Protein AF-K1DYI2-F1 (afdb_monomer_lite)

Secondary structure (DSSP, 8-state):
-EE-GGG-EEEEEE-TTT--EEEEEEPPPTT--SS-PPTT----STT-HHHHHHHHHHHHHHS-GGG-S-EEE-S-GGGTTHHHHHHHH---EEEPPTT-GGGGHHHHHHHHT-

InterPro domains:
  IPR001584 Integrase, catalytic core [PS50994] (1-114)
  IPR012337 Ribonuclease H-like superfamily [SSF53098] (5-114)
  IPR051917 Transposase/Integrase Enzymes [PTHR10948] (47-114)
  IPR053392 Transposase IS30-like [NF033563] (6-114)

Radius of gyration: 14.34 Å; chains: 1; bounding box: 33×30×37 Å

pLDDT: mean 89.54, std 5.17, range [70.94, 96.44]

Foldseek 3Di:
DDADPLLFDWDWDAQPPPRDIDIFGQDFAPPDDSPDDDVVDAPRGSLGLVSLLVSVLVVLVVDDPVRQQAAEEEPDNSNVVVVVSCVSRVHHYHYDDPPCCVVCVSVVVVVVVD

Structure (mmCIF, N/CA/C/O backbone):
data_AF-K1DYI2-F1
#
_entry.id   AF-K1DYI2-F1
#
loop_
_atom_site.group_PDB
_atom_site.id
_atom_site.type_symbol
_atom_site.label_atom_id
_atom_site.label_alt_id
_atom_site.label_comp_id
_atom_site.label_asym_id
_atom_site.label_entity_id
_atom_site.label_seq_id
_atom_site.pdbx_PDB_ins_code
_atom_site.Cartn_x
_atom_site.Cartn_y
_atom_site.Cartn_z
_atom_site.occupancy
_atom_site.B_iso_or_equiv
_atom_site.auth_seq_id
_atom_site.auth_comp_id
_atom_site.auth_asym_id
_atom_site.auth_atom_id
_atom_site.pdbx_PDB_model_num
ATOM 1 N N . MET A 1 1 ? 1.537 6.423 -0.808 1.00 86.50 1 MET A N 1
ATOM 2 C CA . MET A 1 1 ? 2.827 5.922 -1.322 1.00 86.50 1 MET A CA 1
ATOM 3 C C . MET A 1 1 ? 3.742 7.110 -1.496 1.00 86.50 1 MET A C 1
ATOM 5 O O . MET A 1 1 ? 3.297 8.115 -2.040 1.00 86.50 1 MET A O 1
ATOM 9 N N . ILE A 1 2 ? 4.982 6.979 -1.043 1.00 88.75 2 ILE A N 1
ATOM 10 C CA . ILE A 1 2 ? 6.036 7.977 -1.220 1.00 88.75 2 ILE A CA 1
ATOM 11 C C . ILE A 1 2 ? 7.098 7.342 -2.116 1.00 88.75 2 ILE A C 1
ATOM 13 O O . ILE A 1 2 ? 7.514 6.207 -1.873 1.00 88.75 2 ILE A O 1
ATOM 17 N N . ILE A 1 3 ? 7.483 8.044 -3.181 1.00 89.31 3 ILE A N 1
ATOM 18 C CA . ILE A 1 3 ? 8.517 7.606 -4.123 1.00 89.31 3 ILE A CA 1
ATOM 19 C C . ILE A 1 3 ? 9.772 8.421 -3.836 1.00 89.31 3 ILE A C 1
ATOM 21 O O . ILE A 1 3 ? 9.733 9.648 -3.860 1.00 89.31 3 ILE A O 1
ATOM 25 N N . GLY A 1 4 ? 10.873 7.728 -3.565 1.00 87.44 4 GLY A N 1
ATOM 26 C CA . GLY A 1 4 ? 12.169 8.338 -3.310 1.00 87.44 4 GLY A CA 1
ATOM 27 C C . GLY A 1 4 ? 13.090 8.320 -4.529 1.00 87.44 4 GLY A C 1
ATOM 28 O O . GLY A 1 4 ? 12.710 7.969 -5.652 1.00 87.44 4 GLY A O 1
ATOM 29 N N . LEU A 1 5 ? 14.348 8.691 -4.285 1.00 86.56 5 LEU A N 1
ATOM 30 C CA . LEU A 1 5 ? 15.406 8.659 -5.292 1.00 86.56 5 LEU A CA 1
ATOM 31 C C . LEU A 1 5 ? 15.638 7.238 -5.822 1.00 86.56 5 LEU A C 1
ATOM 33 O O . LEU A 1 5 ? 15.389 6.235 -5.151 1.00 86.56 5 LEU A O 1
ATOM 37 N N . GLU A 1 6 ? 16.115 7.153 -7.065 1.00 84.69 6 GLU A N 1
ATOM 38 C CA . GLU A 1 6 ? 16.443 5.881 -7.725 1.00 84.69 6 GLU A CA 1
ATOM 39 C C . GLU A 1 6 ? 15.287 4.862 -7.716 1.00 84.69 6 GLU A C 1
ATOM 41 O O . GLU A 1 6 ? 15.497 3.644 -7.645 1.00 84.69 6 GLU A O 1
ATOM 46 N N . ARG A 1 7 ? 14.046 5.362 -7.766 1.00 84.69 7 ARG A N 1
ATOM 47 C CA . ARG A 1 7 ? 12.803 4.576 -7.723 1.00 84.69 7 ARG A CA 1
ATOM 48 C C . ARG A 1 7 ? 12.676 3.672 -6.490 1.00 84.69 7 ARG A C 1
ATOM 50 O O . ARG A 1 7 ? 12.101 2.585 -6.588 1.00 84.69 7 ARG A O 1
ATOM 57 N N . SER A 1 8 ? 13.220 4.086 -5.347 1.00 88.94 8 SER A N 1
ATOM 58 C CA . SER A 1 8 ? 12.776 3.527 -4.068 1.00 88.94 8 SER A CA 1
ATOM 59 C C . SER A 1 8 ? 11.326 3.941 -3.802 1.00 88.94 8 SER A C 1
ATOM 61 O O . SER A 1 8 ? 10.843 4.942 -4.339 1.00 88.94 8 SER A O 1
ATOM 63 N N . ALA A 1 9 ? 10.612 3.159 -3.000 1.00 92.94 9 ALA A N 1
ATOM 64 C CA . ALA A 1 9 ? 9.255 3.499 -2.609 1.00 92.94 9 ALA A CA 1
ATOM 65 C C . ALA A 1 9 ? 8.929 2.958 -1.217 1.00 92.94 9 ALA A C 1
ATOM 67 O O . ALA A 1 9 ? 9.480 1.947 -0.780 1.00 92.94 9 ALA A O 1
ATOM 68 N N . ILE A 1 10 ? 7.990 3.624 -0.554 1.00 93.88 10 ILE A N 1
ATOM 69 C CA . ILE A 1 10 ? 7.302 3.107 0.626 1.00 93.88 10 ILE A CA 1
ATOM 70 C C . ILE A 1 10 ? 5.791 3.234 0.431 1.00 93.88 10 ILE A C 1
ATOM 72 O O . ILE A 1 10 ? 5.273 4.255 -0.039 1.00 93.88 10 ILE A O 1
ATOM 76 N N . GLY A 1 11 ? 5.067 2.179 0.783 1.00 93.31 11 GLY A N 1
ATOM 77 C CA . GLY A 1 11 ? 3.623 2.232 0.940 1.00 93.31 11 GLY A CA 1
ATOM 78 C C . GLY A 1 11 ? 3.276 2.921 2.256 1.00 93.31 11 GLY A C 1
ATOM 79 O O . GLY A 1 11 ? 4.014 2.831 3.232 1.00 93.31 11 GLY A O 1
ATOM 80 N N . THR A 1 12 ? 2.144 3.612 2.278 1.00 93.62 12 THR A N 1
ATOM 81 C CA . THR A 1 12 ? 1.616 4.251 3.483 1.00 93.62 12 THR A CA 1
ATOM 82 C C . THR A 1 12 ? 0.213 3.719 3.724 1.00 93.62 12 THR A C 1
ATOM 84 O O . THR A 1 12 ? -0.644 3.803 2.843 1.00 93.62 12 THR A O 1
ATOM 87 N N . LEU A 1 13 ? 0.011 3.094 4.884 1.00 93.25 13 LEU A N 1
ATOM 88 C CA . LEU A 1 13 ? -1.277 2.595 5.350 1.00 93.25 13 LEU A CA 1
ATOM 89 C C . LEU A 1 13 ? -1.726 3.464 6.514 1.00 93.25 13 LEU A C 1
ATOM 91 O O . LEU A 1 13 ? -0.991 3.613 7.487 1.00 93.25 13 LEU A O 1
ATOM 95 N N . VAL A 1 14 ? -2.927 4.026 6.413 1.00 92.94 14 VAL A N 1
ATOM 96 C CA . VAL A 1 14 ? -3.490 4.882 7.458 1.00 92.94 14 VAL A CA 1
ATOM 97 C C . VAL A 1 14 ? -4.884 4.392 7.812 1.00 92.94 14 VAL A C 1
ATOM 99 O O . VAL A 1 14 ? -5.770 4.342 6.955 1.00 92.94 14 VAL A O 1
ATOM 102 N N . ASP A 1 15 ? -5.087 4.052 9.083 1.00 91.81 15 ASP A N 1
ATOM 103 C CA . ASP A 1 15 ? -6.406 3.700 9.593 1.00 91.81 15 ASP A CA 1
ATOM 104 C C . ASP A 1 15 ? -7.326 4.935 9.642 1.00 91.81 15 ASP A C 1
ATOM 106 O O . ASP A 1 15 ? -6.993 5.995 10.188 1.00 91.81 15 ASP A O 1
ATOM 110 N N . ARG A 1 16 ? -8.528 4.796 9.075 1.00 89.00 16 ARG A N 1
ATOM 111 C CA . ARG A 1 16 ? -9.484 5.905 8.910 1.00 89.00 16 ARG A CA 1
ATOM 112 C C . ARG A 1 16 ? -10.217 6.293 10.191 1.00 89.00 16 ARG A C 1
ATOM 114 O O . ARG A 1 16 ? -10.894 7.321 10.179 1.00 89.00 16 ARG A O 1
ATOM 121 N N . THR A 1 17 ? -10.053 5.564 11.288 1.00 88.44 17 THR A N 1
ATOM 122 C CA . THR A 1 17 ? -10.685 5.904 12.570 1.00 88.44 17 THR A CA 1
ATOM 123 C C . THR A 1 17 ? -9.657 6.464 13.544 1.00 88.44 17 THR A C 1
ATOM 125 O O . THR A 1 17 ? -9.794 7.582 14.026 1.00 88.44 17 THR A O 1
ATOM 128 N N . THR A 1 18 ? -8.587 5.711 13.776 1.00 91.19 18 THR A N 1
ATOM 129 C CA . THR A 1 18 ? -7.558 5.980 14.790 1.00 91.19 18 THR A CA 1
ATOM 130 C C . THR A 1 18 ? -6.393 6.817 14.273 1.00 91.19 18 THR A C 1
ATOM 132 O O . THR A 1 18 ? -5.597 7.292 15.075 1.00 91.19 18 THR A O 1
ATOM 135 N N . ARG A 1 19 ? -6.265 6.984 12.945 1.00 90.81 19 ARG A N 1
ATOM 136 C CA . ARG A 1 19 ? -5.090 7.588 12.281 1.00 90.81 19 ARG A CA 1
ATOM 137 C C . ARG A 1 19 ? -3.785 6.828 12.525 1.00 90.81 19 ARG A C 1
ATOM 139 O O . ARG A 1 19 ? -2.716 7.332 12.175 1.00 90.81 19 ARG A O 1
ATOM 146 N N . PHE A 1 20 ? -3.862 5.605 13.054 1.00 92.00 20 PHE A N 1
ATOM 147 C CA . PHE A 1 20 ? -2.708 4.726 13.146 1.00 92.00 20 PHE A CA 1
ATOM 148 C C . PHE A 1 20 ? -2.082 4.565 11.759 1.00 92.00 20 PHE A C 1
ATOM 150 O O . PHE A 1 20 ? -2.768 4.221 10.793 1.00 92.00 20 PHE A O 1
ATOM 157 N N . THR A 1 21 ? -0.791 4.869 11.672 1.00 93.44 21 THR A N 1
ATOM 158 C CA . THR A 1 21 ? -0.048 4.912 10.415 1.00 93.44 21 THR A CA 1
ATOM 159 C C . THR A 1 21 ? 1.032 3.847 10.432 1.00 93.44 21 THR A C 1
ATOM 161 O O . THR A 1 21 ? 1.791 3.733 11.391 1.00 93.44 21 THR A O 1
ATOM 164 N N . MET A 1 22 ? 1.115 3.090 9.345 1.00 93.75 22 MET A N 1
ATOM 165 C CA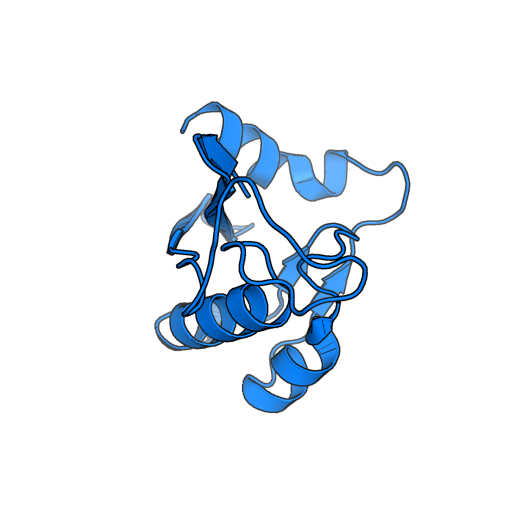 . MET A 1 22 ? 2.131 2.072 9.133 1.00 93.75 22 MET A CA 1
ATOM 166 C C . MET A 1 22 ? 2.816 2.299 7.788 1.00 93.75 22 MET A C 1
ATOM 168 O O . MET A 1 22 ? 2.164 2.529 6.765 1.00 93.75 22 MET A O 1
ATOM 172 N N . LEU A 1 23 ? 4.145 2.231 7.802 1.00 94.88 23 LEU A N 1
ATOM 173 C CA . LEU A 1 23 ? 4.965 2.309 6.601 1.00 94.88 23 LEU A CA 1
ATOM 174 C C . LEU A 1 23 ? 5.237 0.897 6.091 1.00 94.88 23 LEU A C 1
ATOM 176 O O . LEU A 1 23 ? 5.660 0.021 6.842 1.00 94.88 23 LEU A O 1
ATOM 180 N N . VAL A 1 24 ? 4.999 0.692 4.803 1.00 94.94 24 VAL A N 1
ATOM 181 C CA . VAL A 1 24 ? 5.217 -0.577 4.113 1.00 94.94 24 VAL A CA 1
ATOM 182 C C . VAL A 1 24 ? 6.494 -0.433 3.304 1.00 94.94 24 VAL A C 1
ATOM 184 O O . VAL A 1 24 ? 6.538 0.339 2.344 1.00 94.94 24 VAL A O 1
ATOM 187 N N . HIS A 1 25 ? 7.542 -1.162 3.677 1.00 93.88 25 HIS A N 1
ATOM 188 C CA . HIS A 1 25 ? 8.753 -1.201 2.867 1.00 93.88 25 HIS A CA 1
ATOM 189 C C . HIS A 1 25 ? 8.461 -1.908 1.537 1.00 93.88 25 HIS A C 1
ATOM 191 O O . HIS A 1 25 ? 7.957 -3.031 1.527 1.00 93.88 25 HIS A O 1
ATOM 197 N N . LEU A 1 26 ? 8.770 -1.243 0.422 1.00 94.75 26 LEU A N 1
ATOM 198 C CA . LEU A 1 26 ? 8.594 -1.779 -0.923 1.00 94.75 26 LEU A CA 1
ATOM 199 C C . LEU A 1 26 ? 9.973 -2.058 -1.546 1.00 94.75 26 LEU A C 1
ATOM 201 O O . LEU A 1 26 ? 10.577 -1.150 -2.132 1.00 94.75 26 LEU A O 1
ATOM 205 N N . PRO A 1 27 ? 10.509 -3.282 -1.381 1.00 92.75 27 PRO A N 1
ATOM 206 C CA . PRO A 1 27 ? 11.851 -3.607 -1.840 1.00 92.75 27 PRO A CA 1
ATOM 207 C C . PRO A 1 27 ? 11.906 -3.631 -3.364 1.00 92.75 27 PRO A C 1
ATOM 209 O O . PRO A 1 27 ? 10.935 -3.953 -4.033 1.00 92.75 27 PRO A O 1
ATOM 212 N N . ARG A 1 28 ? 13.065 -3.324 -3.937 1.00 91.88 28 ARG A N 1
ATOM 213 C CA . ARG A 1 28 ? 13.295 -3.599 -5.360 1.00 91.88 28 ARG A CA 1
ATOM 214 C C . ARG A 1 28 ? 13.420 -5.107 -5.550 1.00 91.88 28 ARG A C 1
ATOM 216 O O . ARG A 1 28 ? 14.002 -5.781 -4.703 1.00 91.88 28 ARG A O 1
ATOM 223 N N . GLU A 1 29 ? 12.914 -5.601 -6.668 1.00 91.38 29 GLU A N 1
ATOM 224 C CA . GLU A 1 29 ? 13.040 -7.012 -7.015 1.00 91.38 29 GLU A CA 1
ATOM 225 C C . GLU A 1 29 ? 14.456 -7.330 -7.504 1.00 91.38 29 GLU A C 1
ATOM 227 O O . GLU A 1 29 ? 15.208 -6.451 -7.953 1.00 91.38 29 GLU A O 1
ATOM 232 N N . GLU A 1 30 ? 14.810 -8.611 -7.443 1.00 88.69 30 GLU A N 1
ATOM 233 C CA . GLU A 1 30 ? 16.078 -9.103 -7.965 1.00 88.69 30 GLU A CA 1
ATOM 234 C C . GLU A 1 30 ? 16.266 -8.697 -9.438 1.00 88.69 30 GLU A C 1
ATOM 236 O O . GLU A 1 30 ? 15.345 -8.735 -10.256 1.00 88.69 30 GLU A O 1
ATOM 241 N N . GLY A 1 31 ? 17.477 -8.253 -9.780 1.00 87.00 31 GLY A N 1
ATOM 242 C CA . GLY A 1 31 ? 17.797 -7.799 -11.133 1.00 87.00 31 GLY A CA 1
ATOM 243 C C . GLY A 1 31 ? 17.326 -6.380 -11.471 1.00 87.00 31 GLY A C 1
ATOM 244 O O . GLY A 1 31 ? 17.500 -5.955 -12.616 1.00 87.00 31 GLY A O 1
ATOM 245 N N . TYR A 1 32 ? 16.779 -5.614 -10.515 1.00 88.00 32 TYR A N 1
ATOM 246 C CA . TYR A 1 32 ? 16.473 -4.197 -10.728 1.00 88.00 32 TYR A CA 1
ATOM 247 C C . TYR A 1 32 ? 17.712 -3.410 -11.186 1.00 88.00 32 TYR A C 1
ATOM 249 O O . TYR A 1 32 ? 18.777 -3.445 -10.569 1.00 88.00 32 TYR A O 1
ATOM 257 N N . ARG A 1 33 ? 17.550 -2.637 -12.266 1.00 82.31 33 ARG A N 1
ATOM 258 C CA . ARG A 1 33 ? 18.564 -1.719 -12.798 1.00 82.31 33 ARG A CA 1
ATOM 259 C C . ARG A 1 33 ? 17.941 -0.353 -13.026 1.00 82.31 33 ARG A C 1
ATOM 261 O O . ARG A 1 33 ? 16.901 -0.239 -13.667 1.00 82.31 33 ARG A O 1
ATOM 268 N N . HIS A 1 34 ? 18.620 0.698 -12.580 1.00 73.88 34 HIS A N 1
ATOM 269 C CA . HIS A 1 34 ? 18.093 2.060 -12.672 1.00 73.88 34 HIS A CA 1
ATOM 270 C C . HIS A 1 34 ? 17.999 2.599 -14.117 1.00 73.88 34 HIS A C 1
ATOM 272 O O . HIS A 1 34 ? 17.045 3.299 -14.444 1.00 73.88 34 HIS A O 1
ATOM 278 N N . LYS A 1 35 ? 18.966 2.277 -14.994 1.00 70.94 35 LYS A N 1
ATOM 279 C CA . LYS A 1 35 ? 19.110 2.900 -16.332 1.00 70.94 35 LYS A CA 1
ATOM 280 C C . LYS A 1 35 ? 18.840 1.978 -17.533 1.00 70.94 35 LYS A C 1
ATOM 282 O O . LYS A 1 35 ? 18.940 2.430 -18.666 1.00 70.94 35 LYS A O 1
ATOM 287 N N . GLN A 1 36 ? 18.494 0.708 -17.319 1.00 73.31 36 GLN A N 1
ATOM 288 C CA . GLN A 1 36 ? 18.294 -0.271 -18.402 1.00 73.31 36 GLN A CA 1
ATOM 289 C C . GLN A 1 36 ? 17.058 -1.137 -18.145 1.00 73.31 36 GLN A C 1
ATOM 291 O O . GLN A 1 36 ? 17.157 -2.334 -17.888 1.00 73.31 36 GLN A O 1
ATOM 296 N N . THR A 1 37 ? 15.878 -0.521 -18.184 1.00 74.44 37 THR A N 1
ATOM 297 C CA . THR A 1 37 ? 14.612 -1.259 -18.125 1.00 74.44 37 THR A CA 1
ATOM 298 C C . THR A 1 37 ? 14.234 -1.767 -19.511 1.00 74.44 37 THR A C 1
ATOM 300 O O . THR A 1 37 ? 14.226 -0.995 -20.470 1.00 74.44 37 THR A O 1
ATOM 303 N N . VAL A 1 38 ? 13.863 -3.040 -19.613 1.00 82.88 38 VAL A N 1
ATOM 304 C CA . VAL A 1 38 ? 13.313 -3.613 -20.847 1.00 82.88 38 VAL A CA 1
ATOM 305 C C . VAL A 1 38 ? 11.878 -3.113 -21.032 1.00 82.88 38 VAL A C 1
ATOM 307 O O . VAL A 1 38 ? 11.077 -3.149 -20.095 1.00 82.88 38 VAL A O 1
ATOM 310 N N . LYS A 1 39 ? 11.528 -2.638 -22.232 1.00 81.31 39 LYS A N 1
ATOM 311 C CA . LYS A 1 39 ? 10.142 -2.266 -22.558 1.00 81.31 39 LYS A CA 1
ATOM 312 C C . LYS A 1 39 ? 9.249 -3.506 -22.433 1.00 81.31 39 LYS A C 1
ATOM 314 O O . LYS A 1 39 ? 9.582 -4.542 -22.994 1.00 81.31 39 LYS A O 1
ATOM 319 N N . ASN A 1 40 ? 8.132 -3.393 -21.712 1.00 82.25 40 ASN A N 1
ATOM 320 C CA . ASN A 1 40 ? 7.246 -4.516 -21.356 1.00 82.25 40 ASN A CA 1
ATOM 321 C C . ASN A 1 40 ? 7.924 -5.631 -20.532 1.00 82.25 40 ASN A C 1
ATOM 323 O O . ASN A 1 40 ? 7.389 -6.732 -20.433 1.00 82.25 40 ASN A O 1
ATOM 327 N N . GLY A 1 41 ? 9.092 -5.358 -19.942 1.00 82.12 41 GLY A N 1
ATOM 328 C CA . GLY A 1 41 ? 9.728 -6.253 -18.983 1.00 82.12 41 GLY A CA 1
ATOM 329 C C . GLY A 1 41 ? 9.019 -6.250 -17.623 1.00 82.12 41 GLY A C 1
ATOM 330 O O . GLY A 1 41 ? 8.126 -5.429 -17.384 1.00 82.12 41 GLY A O 1
ATOM 331 N N . PRO A 1 42 ? 9.425 -7.144 -16.707 1.00 85.38 42 PRO A N 1
ATOM 332 C CA . PRO A 1 42 ? 8.857 -7.204 -15.366 1.00 85.38 42 PRO A CA 1
ATOM 333 C C . PRO A 1 42 ? 9.046 -5.878 -14.616 1.00 85.38 42 PRO A C 1
ATOM 335 O O . PRO A 1 42 ? 10.055 -5.181 -14.762 1.00 85.38 42 PRO A O 1
ATOM 338 N N . ALA A 1 43 ? 8.064 -5.523 -13.788 1.00 88.00 43 ALA A N 1
ATOM 339 C CA . ALA A 1 43 ? 8.118 -4.327 -12.957 1.00 88.00 43 ALA A CA 1
ATOM 340 C C . ALA A 1 43 ? 8.994 -4.580 -11.719 1.00 88.00 43 ALA A C 1
ATOM 342 O O . ALA A 1 43 ? 8.479 -4.896 -10.656 1.00 88.00 43 ALA A O 1
ATOM 343 N N . LEU A 1 44 ? 10.313 -4.439 -11.872 1.00 88.06 44 LEU A N 1
ATOM 344 C CA . LEU A 1 44 ? 11.293 -4.735 -10.812 1.00 88.06 44 LEU A CA 1
ATOM 345 C C . LEU A 1 44 ? 11.529 -3.577 -9.821 1.00 88.06 44 LEU A C 1
ATOM 347 O O . LEU A 1 44 ? 12.307 -3.703 -8.878 1.00 88.06 44 LEU A O 1
ATOM 351 N N . ALA A 1 45 ? 10.920 -2.411 -10.054 1.00 86.00 45 ALA A N 1
ATOM 352 C CA . ALA A 1 45 ? 10.964 -1.306 -9.095 1.00 86.00 45 ALA A CA 1
ATOM 353 C C . ALA A 1 45 ? 10.089 -1.626 -7.873 1.00 86.00 45 ALA A C 1
ATOM 355 O O . ALA A 1 45 ? 9.141 -2.394 -7.994 1.00 86.00 45 ALA A O 1
ATOM 356 N N . GLY A 1 46 ? 10.338 -0.975 -6.731 1.00 85.56 46 GLY A N 1
ATOM 357 C CA . GLY A 1 46 ? 9.612 -1.286 -5.490 1.00 85.56 46 GLY A CA 1
ATOM 358 C C . GLY A 1 46 ? 8.090 -1.126 -5.583 1.00 85.56 46 GLY A C 1
ATOM 359 O O . GLY A 1 46 ? 7.334 -1.846 -4.947 1.00 85.56 46 GLY A O 1
ATOM 360 N N . TYR A 1 47 ? 7.610 -0.235 -6.446 1.00 89.69 47 TYR A N 1
ATOM 361 C CA . TYR A 1 47 ? 6.179 -0.038 -6.687 1.00 89.69 47 TYR A CA 1
ATOM 362 C C . TYR A 1 47 ? 5.612 -0.942 -7.808 1.00 89.69 47 TYR A C 1
ATOM 364 O O . TYR A 1 47 ? 4.554 -0.672 -8.370 1.00 89.69 47 TYR A O 1
ATOM 372 N N . GLY A 1 48 ? 6.301 -2.022 -8.183 1.00 92.38 48 GLY A N 1
ATOM 373 C CA . GLY A 1 48 ? 5.748 -3.043 -9.072 1.00 92.38 48 GLY A CA 1
ATOM 374 C C . GLY A 1 48 ? 4.519 -3.717 -8.457 1.00 92.38 48 GLY A C 1
ATOM 375 O O . GLY A 1 48 ? 4.447 -3.907 -7.247 1.00 92.38 48 GLY A O 1
ATOM 376 N N . ALA A 1 49 ? 3.541 -4.103 -9.280 1.00 92.69 49 ALA A N 1
ATOM 377 C CA . ALA A 1 49 ? 2.261 -4.605 -8.774 1.00 92.69 49 ALA A CA 1
ATOM 378 C C . ALA A 1 49 ? 2.387 -5.855 -7.889 1.00 92.69 49 ALA A C 1
ATOM 380 O O . ALA A 1 49 ? 1.680 -5.989 -6.891 1.00 92.69 49 ALA A O 1
ATOM 381 N N . ILE A 1 50 ? 3.307 -6.756 -8.240 1.00 93.44 50 ILE A N 1
ATOM 382 C CA . ILE A 1 50 ? 3.581 -7.974 -7.470 1.00 93.44 50 ILE A CA 1
ATOM 383 C C . ILE A 1 50 ? 4.287 -7.637 -6.156 1.00 93.44 50 ILE A C 1
ATOM 385 O O . ILE A 1 50 ? 3.849 -8.092 -5.103 1.00 93.44 50 ILE A O 1
ATOM 389 N N . THR A 1 51 ? 5.311 -6.785 -6.203 1.00 94.81 51 THR A N 1
ATOM 390 C CA . THR A 1 51 ? 6.034 -6.300 -5.023 1.00 94.81 51 THR A CA 1
ATOM 391 C C . THR A 1 51 ? 5.093 -5.638 -4.025 1.00 94.81 51 THR A C 1
ATOM 393 O O . THR A 1 51 ? 5.069 -6.001 -2.851 1.00 94.81 51 THR A O 1
ATOM 396 N N . VAL A 1 52 ? 4.254 -4.714 -4.504 1.00 94.81 52 VAL A N 1
ATOM 397 C CA . VAL A 1 52 ? 3.256 -4.011 -3.692 1.00 94.81 52 VAL A CA 1
ATOM 398 C C . VAL A 1 52 ? 2.263 -4.999 -3.098 1.00 94.81 52 VAL A C 1
ATOM 400 O O . VAL A 1 52 ? 2.019 -4.953 -1.895 1.00 94.81 52 VAL A O 1
ATOM 403 N N . LYS A 1 53 ? 1.735 -5.938 -3.893 1.00 95.19 53 LYS A N 1
ATOM 404 C CA . LYS A 1 53 ? 0.820 -6.978 -3.402 1.00 95.19 53 LYS A CA 1
ATOM 405 C C . LYS A 1 53 ? 1.459 -7.835 -2.308 1.00 95.19 53 LYS A C 1
ATOM 407 O O . LYS A 1 53 ? 0.825 -8.045 -1.278 1.00 95.19 53 LYS A O 1
ATOM 412 N N . ASN A 1 54 ? 2.687 -8.312 -2.506 1.00 95.44 54 ASN A N 1
ATOM 413 C CA . ASN A 1 54 ? 3.397 -9.154 -1.540 1.00 95.44 54 ASN A CA 1
ATOM 414 C C . ASN A 1 54 ? 3.697 -8.392 -0.243 1.00 95.44 54 ASN A C 1
ATOM 416 O O . ASN A 1 54 ? 3.380 -8.876 0.842 1.00 95.44 54 ASN A O 1
ATOM 420 N N . ALA A 1 55 ? 4.247 -7.181 -0.352 1.00 95.69 55 ALA A N 1
ATOM 421 C CA . ALA A 1 55 ? 4.583 -6.351 0.799 1.00 95.69 55 ALA A CA 1
ATOM 422 C C . ALA A 1 55 ? 3.336 -5.930 1.591 1.00 95.69 55 ALA A C 1
ATOM 424 O O . ALA A 1 55 ? 3.339 -5.971 2.825 1.00 95.69 55 ALA A O 1
ATOM 425 N N . LEU A 1 56 ? 2.248 -5.575 0.896 1.00 94.81 56 LEU A N 1
ATOM 426 C CA . LEU A 1 56 ? 0.965 -5.280 1.528 1.00 94.81 56 LEU A CA 1
ATOM 427 C C . LEU A 1 56 ? 0.379 -6.512 2.205 1.00 94.81 56 LEU A C 1
ATOM 429 O O . LEU A 1 56 ? -0.073 -6.391 3.333 1.00 94.81 56 LEU A O 1
ATOM 433 N N . ALA A 1 57 ? 0.380 -7.682 1.564 1.00 95.12 57 ALA A N 1
ATOM 434 C CA . ALA A 1 57 ? -0.155 -8.897 2.175 1.00 95.12 57 ALA A CA 1
ATOM 435 C C . ALA A 1 57 ? 0.607 -9.240 3.460 1.00 95.12 57 ALA A C 1
ATOM 437 O O . ALA A 1 57 ? -0.009 -9.369 4.517 1.00 95.12 57 ALA A O 1
ATOM 438 N N . ALA A 1 58 ? 1.942 -9.258 3.396 1.00 95.00 58 ALA A N 1
ATOM 439 C CA . ALA A 1 58 ? 2.794 -9.497 4.556 1.00 95.00 58 ALA A CA 1
ATOM 440 C C . ALA A 1 58 ? 2.524 -8.482 5.677 1.00 95.00 58 ALA A C 1
ATOM 442 O O . ALA A 1 58 ? 2.293 -8.866 6.821 1.00 95.00 58 ALA A O 1
ATOM 443 N N . THR A 1 59 ? 2.467 -7.191 5.347 1.00 94.19 59 THR A N 1
ATOM 444 C CA . THR A 1 59 ? 2.229 -6.142 6.346 1.00 94.19 59 THR A CA 1
ATOM 445 C C . THR A 1 59 ? 0.827 -6.223 6.933 1.00 94.19 59 THR A C 1
ATOM 447 O O . THR A 1 59 ? 0.655 -6.134 8.142 1.00 94.19 59 THR A O 1
ATOM 450 N N . MET A 1 60 ? -0.189 -6.448 6.102 1.00 92.25 60 MET A N 1
ATOM 451 C CA . MET A 1 60 ? -1.550 -6.598 6.591 1.00 92.25 60 MET A CA 1
ATOM 452 C C . MET A 1 60 ? -1.629 -7.803 7.523 1.00 92.25 60 MET A C 1
ATOM 454 O O . MET A 1 60 ? -2.237 -7.669 8.562 1.00 92.25 60 MET A O 1
ATOM 458 N N . THR A 1 61 ? -0.965 -8.937 7.281 1.00 89.00 61 THR A N 1
ATOM 459 C CA . THR A 1 61 ? -1.047 -10.076 8.223 1.00 89.00 61 THR A CA 1
ATOM 460 C C . THR A 1 61 ? -0.547 -9.788 9.647 1.00 89.00 61 THR A C 1
ATOM 462 O O . THR A 1 61 ? -0.957 -10.499 10.563 1.00 89.00 61 THR A O 1
ATOM 465 N N . THR A 1 62 ? 0.255 -8.737 9.867 1.00 91.38 62 THR A N 1
ATOM 466 C CA . THR A 1 62 ? 0.733 -8.354 11.209 1.00 91.38 62 THR A CA 1
ATOM 467 C C . THR A 1 62 ? -0.262 -7.498 11.996 1.00 91.38 62 THR A C 1
ATOM 469 O O . THR A 1 62 ? -0.125 -7.362 13.211 1.00 91.38 62 THR A O 1
ATOM 472 N N . LEU A 1 63 ? -1.275 -6.924 11.337 1.00 90.06 63 LEU A N 1
ATOM 473 C CA . LEU A 1 63 ? -2.268 -6.080 11.997 1.00 90.06 63 LEU A CA 1
ATOM 474 C C . LEU A 1 63 ? -3.361 -6.926 12.690 1.00 90.06 63 LEU A C 1
ATOM 476 O O . LEU A 1 63 ? -3.720 -8.012 12.215 1.00 90.06 63 LEU A O 1
ATOM 480 N N . PRO A 1 64 ? -3.973 -6.422 13.777 1.00 89.88 64 PRO A N 1
ATOM 481 C CA . PRO A 1 64 ? -5.174 -7.024 14.354 1.00 89.88 64 PRO A CA 1
ATOM 482 C C . PRO A 1 64 ? -6.292 -7.151 13.314 1.00 89.88 64 PRO A C 1
ATOM 484 O O . PRO A 1 64 ? -6.440 -6.296 12.441 1.00 89.88 64 PRO A O 1
ATOM 487 N N . GLU A 1 65 ? -7.099 -8.207 13.392 1.00 88.38 65 GLU A N 1
ATOM 488 C CA . GLU A 1 65 ? -8.195 -8.467 12.442 1.00 88.38 65 GLU A CA 1
ATOM 489 C C . GLU A 1 65 ? -9.151 -7.270 12.308 1.00 88.38 65 GLU A C 1
ATOM 491 O O . GLU A 1 65 ? -9.561 -6.897 11.206 1.00 88.38 65 GLU A O 1
ATOM 496 N N . GLN A 1 66 ? -9.417 -6.586 13.422 1.00 87.38 66 GLN A N 1
ATOM 497 C CA . GLN A 1 66 ? -10.296 -5.421 13.488 1.00 87.38 66 GLN A CA 1
ATOM 498 C C . GLN A 1 66 ? -9.806 -4.251 12.617 1.00 87.38 66 GLN A C 1
ATOM 500 O O . GLN A 1 66 ? -10.625 -3.450 12.167 1.00 87.38 66 GLN A O 1
ATOM 505 N N . MET A 1 67 ? -8.499 -4.165 12.341 1.00 87.88 67 MET A N 1
ATOM 506 C CA . MET A 1 67 ? -7.890 -3.114 11.514 1.00 87.88 67 MET A CA 1
ATOM 507 C C . MET A 1 67 ? -7.809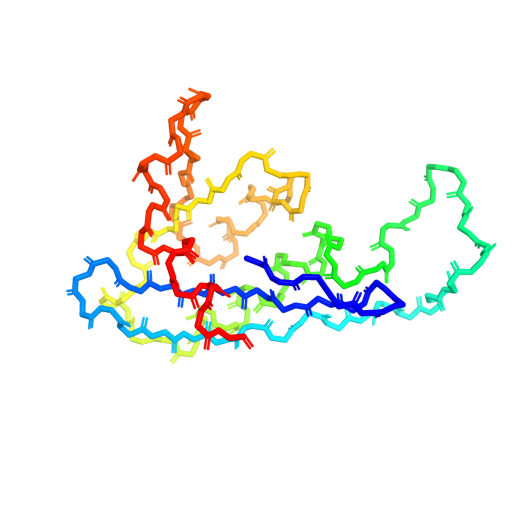 -3.488 10.026 1.00 87.88 67 MET A C 1
ATOM 509 O O . MET A 1 67 ? -7.500 -2.641 9.192 1.00 87.88 67 MET A O 1
ATOM 513 N N . ARG A 1 68 ? -8.108 -4.741 9.660 1.00 90.19 68 ARG A N 1
ATOM 514 C CA . ARG A 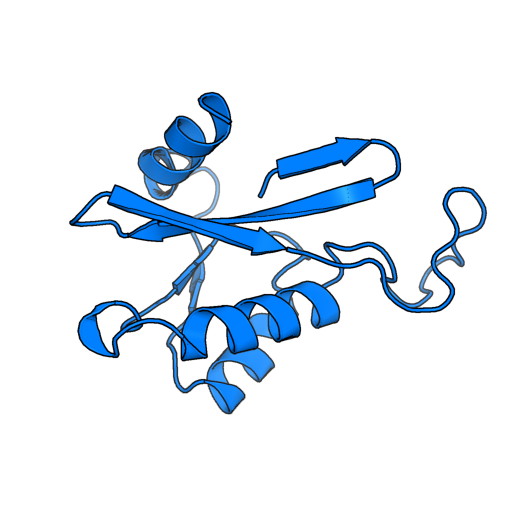1 68 ? -7.898 -5.288 8.304 1.00 90.19 68 ARG A CA 1
ATOM 515 C C . ARG A 1 68 ? -9.187 -5.522 7.528 1.00 90.19 68 ARG A C 1
ATOM 517 O O . ARG A 1 68 ? -9.206 -6.274 6.562 1.00 90.19 68 ARG A O 1
ATOM 524 N N . ARG A 1 69 ? -10.277 -4.870 7.937 1.00 92.56 69 ARG A N 1
ATOM 525 C CA . ARG A 1 69 ? -11.628 -5.126 7.405 1.00 92.56 69 ARG A CA 1
ATOM 526 C C . ARG A 1 69 ? -11.771 -4.807 5.917 1.00 92.56 69 ARG A C 1
ATOM 528 O O . ARG A 1 69 ? -12.585 -5.423 5.240 1.00 92.56 69 ARG A O 1
ATOM 535 N N . SER A 1 70 ? -11.026 -3.824 5.421 1.00 93.56 70 SER A N 1
ATOM 536 C CA . SER A 1 70 ? -11.014 -3.430 4.011 1.00 93.56 70 SER A CA 1
ATOM 537 C C . SER A 1 70 ? -9.803 -2.557 3.712 1.00 93.56 70 SER A C 1
ATOM 539 O O . SER A 1 70 ? -9.380 -1.792 4.579 1.00 93.56 70 SER A O 1
ATOM 541 N N . LEU A 1 71 ? -9.335 -2.577 2.469 1.00 93.00 71 LEU A N 1
ATOM 542 C CA . LEU A 1 71 ? -8.326 -1.656 1.957 1.00 93.00 71 LEU A CA 1
ATOM 543 C C . LEU A 1 71 ? -8.961 -0.710 0.931 1.00 93.00 71 LEU A C 1
ATOM 545 O O . LEU A 1 71 ? -9.715 -1.147 0.065 1.00 93.00 71 LEU A O 1
ATOM 549 N N . THR A 1 72 ? -8.651 0.585 1.002 1.00 92.00 72 THR A N 1
ATOM 550 C CA . THR A 1 72 ? -9.001 1.558 -0.046 1.00 92.00 72 THR A CA 1
ATOM 551 C C . THR A 1 72 ? -7.724 2.144 -0.632 1.00 92.00 72 THR A C 1
ATOM 553 O O . THR A 1 72 ? -6.840 2.543 0.123 1.00 92.00 72 THR A O 1
ATOM 556 N N . TRP A 1 73 ? -7.623 2.206 -1.961 1.00 88.31 73 TRP A N 1
ATOM 557 C CA . TRP A 1 73 ? -6.431 2.699 -2.657 1.00 88.31 73 TRP A CA 1
ATOM 558 C C . TRP A 1 73 ? -6.769 3.614 -3.842 1.00 88.31 73 TRP A C 1
ATOM 560 O O . TRP A 1 73 ? -7.928 3.727 -4.246 1.00 88.31 73 TRP A O 1
ATOM 570 N N . ASP A 1 74 ? -5.755 4.279 -4.408 1.00 84.88 74 ASP A N 1
ATOM 571 C CA . ASP A 1 74 ? -5.903 4.916 -5.724 1.00 84.88 74 ASP A CA 1
ATOM 572 C C . ASP A 1 74 ? -5.937 3.881 -6.857 1.00 84.88 74 ASP A C 1
ATOM 574 O O . ASP A 1 74 ? -5.653 2.698 -6.678 1.00 84.88 74 ASP A O 1
ATOM 578 N N . ARG A 1 75 ? -6.294 4.341 -8.057 1.00 82.94 75 ARG A N 1
ATOM 579 C CA . ARG A 1 75 ? -6.311 3.524 -9.280 1.00 82.94 75 ARG A CA 1
ATOM 580 C C . ARG A 1 75 ? -4.921 3.381 -9.916 1.00 82.94 75 ARG A C 1
ATOM 582 O O . ARG A 1 75 ? -4.818 3.208 -11.12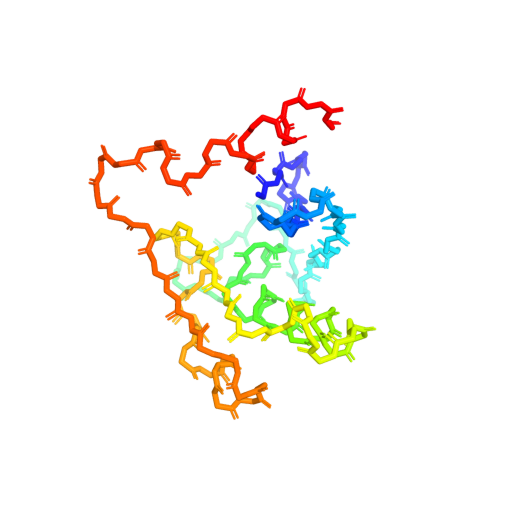9 1.00 82.94 75 ARG A O 1
ATOM 589 N N . GLY A 1 76 ? -3.857 3.501 -9.122 1.00 86.19 76 GLY A N 1
ATOM 590 C CA . GLY A 1 76 ? -2.489 3.311 -9.577 1.00 86.19 76 GLY A CA 1
ATOM 591 C C . GLY A 1 76 ? -2.257 1.900 -10.121 1.00 86.19 76 GLY A C 1
ATOM 592 O O . GLY A 1 76 ? -2.838 0.913 -9.660 1.00 86.19 76 GLY A O 1
ATOM 593 N N . LYS A 1 77 ? -1.366 1.789 -11.110 1.00 89.31 77 LYS A N 1
ATOM 594 C CA . LYS A 1 77 ? -0.946 0.502 -11.702 1.00 89.31 77 LYS A CA 1
ATOM 595 C C . LYS A 1 77 ? -0.276 -0.421 -10.679 1.00 89.31 77 LYS A C 1
ATOM 597 O O . LYS A 1 77 ? -0.256 -1.640 -10.856 1.00 89.31 77 LYS A O 1
ATOM 602 N N . GLU A 1 78 ? 0.243 0.176 -9.612 1.00 90.31 78 GLU A N 1
ATOM 603 C CA . GLU A 1 78 ? 0.858 -0.444 -8.445 1.00 90.31 78 GLU A CA 1
ATOM 604 C C . GLU A 1 78 ? -0.087 -1.441 -7.757 1.00 90.31 78 GLU A C 1
ATOM 606 O O . GLU A 1 78 ? 0.377 -2.387 -7.132 1.00 90.31 78 GLU A O 1
ATOM 611 N N . LEU A 1 79 ? -1.409 -1.283 -7.905 1.00 89.31 79 LEU A N 1
ATOM 612 C CA . LEU A 1 79 ? -2.403 -2.199 -7.341 1.00 89.31 79 LEU A CA 1
ATOM 613 C C . LEU A 1 79 ? -3.144 -3.031 -8.402 1.00 89.31 79 LEU A C 1
ATOM 615 O O . LEU A 1 79 ? -4.216 -3.583 -8.148 1.00 89.31 79 LEU A O 1
ATOM 619 N N . SER A 1 80 ? -2.577 -3.182 -9.602 1.00 93.00 80 SER A N 1
ATOM 620 C CA . SER A 1 80 ? -3.167 -4.045 -10.643 1.00 93.00 80 SER A CA 1
ATOM 621 C C . SER A 1 80 ? -3.284 -5.518 -10.211 1.00 93.00 80 SER A C 1
ATOM 623 O O . SER A 1 80 ? -4.184 -6.213 -10.672 1.00 93.00 80 SER A O 1
ATOM 625 N N . ALA A 1 81 ? -2.477 -5.966 -9.242 1.00 94.50 81 ALA A N 1
ATOM 626 C CA . ALA A 1 81 ? -2.557 -7.296 -8.630 1.00 94.50 81 ALA A CA 1
ATOM 627 C C . ALA A 1 81 ? -3.550 -7.404 -7.440 1.00 94.50 81 ALA A C 1
ATOM 629 O O . ALA A 1 81 ? -3.506 -8.379 -6.688 1.00 94.50 81 ALA A O 1
ATOM 630 N N . HIS A 1 82 ? -4.462 -6.439 -7.249 1.00 94.69 82 HIS A N 1
ATOM 631 C CA . HIS A 1 82 ? -5.436 -6.428 -6.139 1.00 94.69 82 HIS A CA 1
ATOM 632 C C . HIS A 1 82 ? -6.324 -7.681 -6.060 1.00 94.69 82 HIS A C 1
ATOM 634 O O . HIS A 1 82 ? -6.718 -8.083 -4.967 1.00 94.69 82 HIS A O 1
ATOM 640 N N . ALA A 1 83 ? -6.644 -8.312 -7.195 1.00 95.62 83 ALA A N 1
ATOM 641 C CA . ALA A 1 83 ? -7.434 -9.541 -7.207 1.00 95.62 83 ALA A CA 1
ATOM 642 C C . ALA A 1 83 ? -6.696 -10.683 -6.488 1.00 95.62 83 ALA A C 1
ATOM 644 O O . ALA A 1 83 ? -7.276 -11.341 -5.627 1.00 95.62 83 ALA A O 1
ATOM 645 N N . ALA A 1 84 ? -5.399 -10.856 -6.769 1.00 96.31 84 ALA A N 1
ATOM 646 C CA . ALA A 1 84 ? -4.556 -11.835 -6.085 1.00 96.31 84 ALA A CA 1
ATOM 647 C C . ALA A 1 84 ? -4.395 -11.498 -4.595 1.00 96.31 84 ALA A C 1
ATOM 649 O O . ALA A 1 84 ? -4.514 -12.379 -3.750 1.00 96.31 84 ALA A O 1
ATOM 650 N N . PHE A 1 85 ? -4.212 -10.214 -4.262 1.00 95.94 85 PHE A N 1
ATOM 651 C CA . PHE A 1 85 ? -4.188 -9.752 -2.871 1.00 95.94 85 PHE A CA 1
ATOM 652 C C . PHE A 1 85 ? -5.461 -10.149 -2.105 1.00 95.94 85 PHE A C 1
ATOM 654 O O . PHE A 1 85 ? -5.376 -10.669 -0.992 1.00 95.94 85 PHE A O 1
ATOM 661 N N . LYS A 1 86 ? -6.640 -9.923 -2.700 1.00 95.56 86 LYS A N 1
ATOM 662 C CA . LYS A 1 86 ? -7.930 -10.260 -2.086 1.00 95.56 86 LYS A CA 1
ATOM 663 C C . LYS A 1 86 ? -8.079 -11.766 -1.875 1.00 95.56 86 LYS A C 1
ATOM 665 O O . LYS A 1 86 ? -8.560 -12.170 -0.825 1.00 95.56 86 LYS A O 1
ATOM 670 N N . VAL A 1 87 ? -7.673 -12.580 -2.851 1.00 96.44 87 VAL A N 1
ATOM 671 C CA . VAL A 1 87 ? -7.706 -14.049 -2.735 1.00 96.44 87 VAL A CA 1
ATOM 672 C C . VAL A 1 87 ? -6.806 -14.531 -1.598 1.00 96.44 87 VAL A C 1
ATOM 674 O O . VAL A 1 87 ? -7.220 -15.377 -0.816 1.00 96.44 87 VAL A O 1
ATOM 677 N N . GLU A 1 88 ? -5.605 -13.971 -1.477 1.00 95.38 88 GLU A N 1
ATOM 678 C CA . GLU A 1 88 ? -4.620 -14.393 -0.477 1.00 95.38 88 GLU A CA 1
ATOM 679 C C . GLU A 1 88 ? -4.971 -13.967 0.949 1.00 95.38 88 GLU A C 1
ATOM 681 O O . GLU A 1 88 ? -4.786 -14.727 1.894 1.00 95.38 88 GLU A O 1
ATOM 686 N N . THR A 1 89 ? -5.462 -12.740 1.116 1.00 94.12 89 THR A N 1
ATOM 687 C CA . THR A 1 89 ? -5.672 -12.147 2.446 1.00 94.12 89 THR A CA 1
ATOM 688 C C . THR A 1 89 ? -7.122 -12.209 2.917 1.00 94.12 89 THR A C 1
ATOM 690 O O . THR A 1 89 ? -7.393 -11.967 4.091 1.00 94.12 89 THR A O 1
ATOM 693 N N . GLY A 1 90 ? -8.069 -12.457 2.007 1.00 94.81 90 GLY A N 1
ATOM 694 C CA . GLY A 1 90 ? -9.505 -12.314 2.252 1.00 94.81 90 GLY A CA 1
ATOM 695 C C . GLY A 1 90 ? -9.980 -10.860 2.372 1.00 94.81 90 GLY A C 1
ATOM 696 O O . GLY A 1 90 ? -11.174 -10.622 2.547 1.00 94.81 90 GLY A O 1
ATOM 697 N N . ILE A 1 91 ? -9.083 -9.874 2.264 1.00 95.25 91 ILE A N 1
ATOM 698 C CA . ILE A 1 91 ? -9.393 -8.466 2.526 1.00 95.25 91 ILE A CA 1
ATOM 699 C C . ILE A 1 91 ? -10.059 -7.839 1.292 1.00 95.25 91 ILE A C 1
ATOM 701 O O . ILE A 1 91 ? -9.458 -7.804 0.212 1.00 95.25 91 ILE A O 1
ATOM 705 N N . PRO A 1 92 ? -11.280 -7.287 1.416 1.00 95.38 92 PRO A N 1
ATOM 706 C CA . PRO A 1 92 ? -11.916 -6.534 0.344 1.00 95.38 92 PRO A CA 1
ATOM 707 C C . PRO A 1 92 ? -11.101 -5.290 -0.029 1.00 95.38 92 PRO A C 1
ATOM 709 O O . PRO A 1 92 ? -10.727 -4.498 0.838 1.00 95.38 92 PRO A O 1
ATOM 712 N N . VAL A 1 93 ? -10.872 -5.096 -1.329 1.00 94.38 93 VAL A N 1
ATOM 713 C CA . VAL A 1 93 ? -10.185 -3.920 -1.879 1.00 94.38 93 VAL A CA 1
ATOM 714 C C . VAL A 1 93 ? -11.193 -3.026 -2.592 1.00 94.38 93 VAL A C 1
ATOM 716 O O . VAL A 1 93 ? -11.978 -3.502 -3.411 1.00 94.38 93 VAL A O 1
ATOM 719 N N . PHE A 1 94 ? -11.132 -1.731 -2.298 1.00 93.00 94 PHE A N 1
ATOM 720 C CA . PHE A 1 94 ? -11.914 -0.675 -2.930 1.00 93.00 94 PHE A CA 1
ATOM 721 C C . PHE A 1 94 ? -10.987 0.363 -3.561 1.00 93.00 94 PHE A C 1
ATOM 723 O O . PHE A 1 94 ? -9.871 0.594 -3.090 1.00 93.00 94 PHE A O 1
ATOM 730 N N . PHE A 1 95 ? -11.472 1.028 -4.603 1.00 92.06 95 PHE A N 1
ATOM 731 C CA . PHE A 1 95 ? -10.742 2.087 -5.288 1.00 92.06 95 PHE A CA 1
ATOM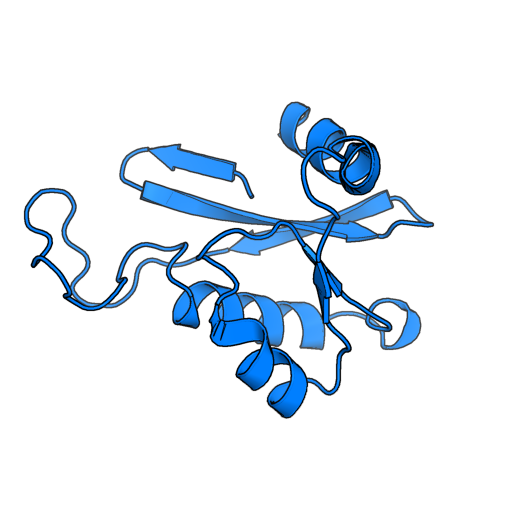 732 C C . PHE A 1 95 ? -11.441 3.419 -5.092 1.00 92.06 95 PHE A C 1
ATOM 734 O O . PHE A 1 95 ? -12.667 3.479 -5.150 1.00 92.06 95 PHE A O 1
ATOM 741 N N . ALA A 1 96 ? -10.653 4.475 -4.907 1.00 89.75 96 ALA A N 1
ATOM 742 C CA . ALA A 1 96 ? -11.172 5.831 -4.951 1.00 89.75 96 ALA A CA 1
ATOM 743 C C . ALA A 1 96 ? -11.821 6.120 -6.319 1.00 89.75 96 ALA A C 1
ATOM 745 O O . ALA A 1 96 ? -11.396 5.609 -7.371 1.00 89.75 96 ALA A O 1
ATOM 746 N N . ASP A 1 97 ? -12.855 6.949 -6.290 1.00 88.44 97 ASP A N 1
ATOM 747 C CA . ASP A 1 97 ? -13.556 7.412 -7.475 1.00 88.44 97 ASP A CA 1
ATOM 748 C C . ASP A 1 97 ? -12.660 8.338 -8.312 1.00 88.44 97 ASP A C 1
ATOM 750 O O . ASP A 1 97 ? -11.788 9.036 -7.774 1.00 88.44 97 ASP A O 1
ATOM 754 N N . PRO A 1 98 ? -12.836 8.372 -9.647 1.00 84.12 98 PRO A N 1
ATOM 755 C CA . PRO A 1 98 ? -12.101 9.301 -10.494 1.00 84.12 98 PRO A CA 1
ATOM 756 C C . PRO A 1 98 ? -12.356 10.738 -10.041 1.00 84.12 98 PRO A C 1
ATOM 758 O O . PRO A 1 98 ? -13.472 11.081 -9.656 1.00 84.12 98 PRO A O 1
ATOM 761 N N . HIS A 1 99 ? -11.328 11.582 -10.111 1.00 81.38 99 HIS A N 1
ATOM 762 C CA . HIS A 1 99 ? -11.420 13.006 -9.761 1.00 81.38 99 HIS A CA 1
ATOM 763 C C . HIS A 1 99 ? -11.910 13.286 -8.325 1.00 81.38 99 HIS A C 1
ATOM 765 O O . HIS A 1 99 ? -12.385 14.384 -8.053 1.00 81.38 99 HIS A O 1
ATOM 771 N N . SER A 1 100 ? -11.766 12.323 -7.405 1.00 85.25 100 SER A N 1
ATOM 772 C CA . SER A 1 100 ? -12.224 12.436 -6.011 1.00 85.25 100 SER A CA 1
ATOM 773 C C . SER A 1 100 ? -11.066 12.410 -4.997 1.00 85.25 100 SER A C 1
ATOM 775 O O . SER A 1 100 ? -11.001 11.507 -4.158 1.00 85.25 100 SER A O 1
ATOM 777 N N . PRO A 1 101 ? -10.124 13.379 -5.038 1.00 78.69 101 PRO A N 1
ATOM 778 C CA . PRO A 1 101 ? -8.941 13.382 -4.167 1.00 78.69 101 PRO A CA 1
ATOM 779 C C . PRO A 1 101 ? -9.293 13.411 -2.669 1.00 78.69 101 PRO A C 1
ATOM 781 O O . PRO A 1 101 ? -8.590 12.823 -1.851 1.00 78.69 101 PRO A O 1
ATOM 784 N N . TRP A 1 102 ? -10.438 13.991 -2.289 1.00 83.06 102 TRP A N 1
ATOM 785 C CA . TRP A 1 102 ? -10.891 14.051 -0.892 1.00 83.06 102 TRP A CA 1
ATOM 786 C C . TRP A 1 102 ? -11.105 12.673 -0.247 1.00 83.06 102 TRP A C 1
ATOM 788 O O . TRP A 1 102 ? -10.942 12.543 0.965 1.00 83.06 102 TRP A O 1
ATOM 798 N N . GLN A 1 103 ? -11.385 11.619 -1.026 1.00 85.06 103 GLN A N 1
ATOM 799 C CA . GLN A 1 103 ? -11.486 10.244 -0.508 1.00 85.06 103 GLN A CA 1
ATOM 800 C C . GLN A 1 103 ? -10.144 9.697 0.010 1.00 85.06 103 GLN A C 1
ATOM 802 O O . GLN A 1 103 ? -10.102 8.656 0.670 1.00 85.06 103 GLN A O 1
ATOM 807 N N . ARG A 1 104 ? -9.046 10.410 -0.259 1.00 85.19 104 ARG A N 1
ATOM 808 C CA . ARG A 1 104 ? -7.686 10.103 0.187 1.00 85.19 104 ARG A CA 1
ATOM 809 C C . ARG A 1 104 ? -7.089 11.173 1.097 1.00 85.19 104 ARG A C 1
ATOM 811 O O . ARG A 1 104 ? -5.927 11.035 1.475 1.00 85.19 104 ARG A O 1
ATOM 818 N N . GLY A 1 105 ? -7.861 12.187 1.496 1.00 84.44 105 GLY A N 1
ATOM 819 C CA . GLY A 1 105 ? -7.334 13.364 2.195 1.00 84.44 105 GLY A CA 1
ATOM 820 C C . GLY A 1 105 ? -6.504 13.028 3.438 1.00 84.44 105 GLY A C 1
ATOM 821 O O . GLY A 1 105 ? -5.457 13.624 3.663 1.00 84.44 105 GLY A O 1
ATOM 822 N N . THR A 1 106 ? -6.900 12.006 4.206 1.00 86.56 106 THR A N 1
ATOM 823 C CA . THR A 1 106 ? -6.113 11.537 5.359 1.00 86.56 106 THR A CA 1
ATOM 824 C C . THR A 1 106 ? -4.743 10.993 4.955 1.00 86.56 106 THR A C 1
ATOM 826 O O . THR A 1 106 ? -3.744 11.363 5.560 1.00 86.56 106 THR A O 1
ATOM 829 N N . ASN A 1 107 ? -4.680 10.142 3.930 1.00 85.62 107 ASN A N 1
ATOM 830 C CA . ASN A 1 107 ? -3.420 9.555 3.483 1.00 85.62 107 ASN A CA 1
ATOM 831 C C . ASN A 1 107 ? -2.505 10.603 2.835 1.00 85.62 107 ASN A C 1
ATOM 833 O O . ASN A 1 107 ? -1.294 10.559 3.016 1.00 85.62 107 ASN A O 1
ATOM 837 N N . GLU A 1 108 ? -3.074 11.545 2.082 1.00 85.81 108 GLU A N 1
ATOM 838 C CA . GLU A 1 108 ? -2.317 12.624 1.436 1.00 85.81 108 GLU A CA 1
ATOM 839 C C . GLU A 1 108 ? -1.727 13.592 2.460 1.00 85.81 108 GLU A C 1
ATOM 841 O O . GLU A 1 108 ? -0.542 13.906 2.372 1.00 85.81 108 G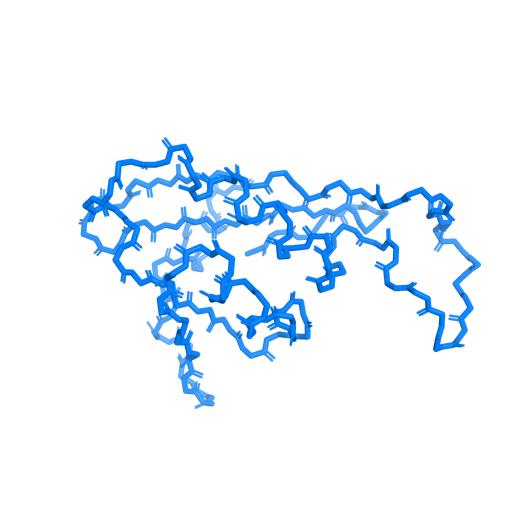LU A O 1
ATOM 846 N N . ASN A 1 109 ? -2.497 13.961 3.487 1.00 89.62 109 ASN A N 1
ATOM 847 C CA . ASN A 1 109 ? -1.983 14.748 4.602 1.00 89.62 109 ASN A CA 1
ATOM 848 C C . ASN A 1 109 ? -0.856 14.016 5.345 1.00 89.62 109 ASN A C 1
ATOM 850 O O . ASN A 1 109 ? 0.192 14.604 5.581 1.00 89.62 109 ASN A O 1
ATOM 854 N N . THR A 1 110 ? -1.038 12.732 5.677 1.00 90.00 110 THR A N 1
ATOM 855 C CA . THR A 1 110 ? 0.010 11.939 6.341 1.00 90.00 110 THR A CA 1
ATOM 856 C C . THR A 1 110 ? 1.280 11.856 5.497 1.00 90.00 110 THR A C 1
ATOM 858 O O . THR A 1 110 ? 2.367 12.017 6.040 1.00 90.00 110 THR A O 1
ATOM 861 N N . ASN A 1 111 ? 1.167 11.662 4.178 1.00 88.69 111 ASN A N 1
ATOM 862 C CA . ASN A 1 111 ? 2.340 11.646 3.299 1.00 88.69 111 ASN A CA 1
ATOM 863 C C . ASN A 1 111 ? 3.079 12.993 3.282 1.00 88.69 111 ASN A C 1
ATOM 865 O O . ASN A 1 111 ? 4.281 12.991 3.083 1.00 88.69 111 ASN A O 1
ATOM 869 N N . GLY A 1 112 ? 2.388 14.123 3.473 1.00 89.00 112 GLY A N 1
ATOM 870 C CA . GLY A 1 112 ? 3.019 15.447 3.540 1.00 89.00 112 GLY A CA 1
ATOM 871 C C . GLY A 1 112 ? 3.797 15.718 4.833 1.00 89.00 112 GLY A C 1
ATOM 872 O O . GLY A 1 112 ? 4.532 16.698 4.897 1.00 89.00 112 GLY A O 1
ATOM 873 N N . LEU A 1 113 ? 3.632 14.874 5.857 1.00 90.19 113 LEU A N 1
ATOM 874 C CA . LEU A 1 113 ? 4.345 14.963 7.136 1.00 90.19 113 LEU A CA 1
ATOM 875 C C . LEU A 1 113 ? 5.577 14.040 7.210 1.00 90.19 113 LEU A C 1
ATOM 877 O O . LEU A 1 113 ? 6.276 14.059 8.223 1.00 90.19 113 LEU A O 1
ATOM 881 N N . LEU A 1 114 ? 5.802 13.216 6.182 1.00 86.19 114 LEU A N 1
ATOM 882 C CA . LEU A 1 114 ? 6.869 12.214 6.079 1.00 86.19 114 LEU A CA 1
ATOM 883 C C . LEU A 1 114 ? 7.906 12.638 5.037 1.00 86.19 114 LEU A C 1
ATOM 885 O O . LEU A 1 114 ? 9.105 12.404 5.298 1.00 86.19 114 LEU A O 1
#

Organism: NCBI:txid1210046

Sequence (114 aa):
MIIGLERSAIGTLVDRTTRFTMLVHLPREEGYRHKQTVKNGPALAGYGAITVKNALAATMTTLPEQMRRSLTWDRGKELSAHAAFKVETGIPVFFADPHSPWQRGTNENTNGLL